Protein AF-A0A4R2CED5-F1 (afdb_monomer)

Nearest PDB structures (foldseek):
  1fdz-assembly1_C  TM=9.764E-01  e=8.102E-02  Escherichia coli
  3lcw-assembly1_A  TM=9.664E-01  e=1.962E-01  Escherichia coli K-12
  3lch-assembly1_C  TM=9.479E-01  e=3.619E-01  Escherichia coli K-12
  4uui-assembly1_B  TM=9.873E-01  e=5.443E-01  Escherichia coli
  7c0d-assembly1_A  TM=9.384E-01  e=1.004E+00  Azospirillum brasilense

Secondary structure (DSSP, 8-state):
----S--PBPP--B-TTS-B-HHHHHHHHHHHHHTT-S--BTTSGGG-

Structure (mmCIF, N/CA/C/O backbone):
data_AF-A0A4R2CED5-F1
#
_entry.id   AF-A0A4R2CED5-F1
#
loop_
_atom_site.group_PDB
_atom_site.id
_atom_site.type_symbol
_atom_site.label_atom_id
_atom_site.label_alt_id
_atom_site.label_comp_id
_atom_site.label_asym_id
_atom_site.label_entity_id
_atom_site.label_seq_id
_atom_site.pdbx_PDB_ins_code
_atom_site.Cartn_x
_atom_site.Cartn_y
_atom_site.Cartn_z
_atom_site.occupancy
_atom_site.B_iso_or_equiv
_atom_site.auth_seq_id
_atom_site.auth_comp_id
_atom_site.auth_asym_id
_atom_site.auth_atom_id
_atom_site.pdbx_PDB_model_num
ATOM 1 N N . MET A 1 1 ? 21.018 10.987 -4.252 1.00 75.81 1 MET A N 1
ATOM 2 C CA . MET A 1 1 ? 20.226 10.203 -5.234 1.00 75.81 1 MET A CA 1
ATOM 3 C C . MET A 1 1 ? 18.787 10.707 -5.218 1.00 75.81 1 MET A C 1
ATOM 5 O O . MET A 1 1 ? 18.347 11.131 -4.158 1.00 75.81 1 MET A O 1
ATOM 9 N N . ARG A 1 2 ? 18.070 10.697 -6.352 1.00 89.25 2 ARG A N 1
ATOM 10 C CA . ARG A 1 2 ? 16.653 11.105 -6.446 1.00 89.25 2 ARG A CA 1
ATOM 11 C C . ARG A 1 2 ? 15.794 9.885 -6.786 1.00 89.25 2 ARG A C 1
ATOM 13 O O . ARG A 1 2 ? 16.102 9.194 -7.753 1.00 89.25 2 ARG A O 1
ATOM 20 N N . LEU A 1 3 ? 14.751 9.628 -5.997 1.00 93.25 3 LEU A N 1
ATOM 21 C CA . LEU A 1 3 ? 13.779 8.563 -6.270 1.00 93.25 3 LEU A CA 1
ATOM 22 C C . LEU A 1 3 ? 12.896 8.950 -7.467 1.0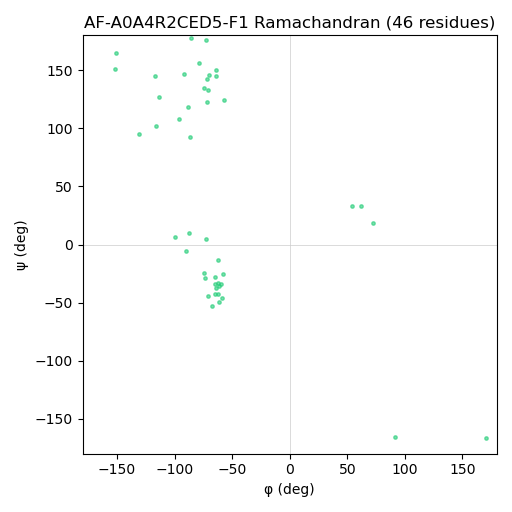0 93.25 3 LEU A C 1
ATOM 24 O O . LEU A 1 3 ? 12.559 10.124 -7.633 1.00 93.25 3 LEU A O 1
ATOM 28 N N . SER A 1 4 ? 12.552 7.980 -8.314 1.00 95.00 4 SER A N 1
ATOM 29 C CA . SER A 1 4 ? 11.742 8.188 -9.521 1.00 95.00 4 SER A CA 1
ATOM 30 C C . SER A 1 4 ? 10.929 6.938 -9.881 1.00 95.00 4 SER A C 1
ATOM 32 O O . SER A 1 4 ? 11.184 5.850 -9.360 1.00 95.00 4 SER A O 1
ATOM 34 N N . GLY A 1 5 ? 9.939 7.105 -10.760 1.00 95.56 5 GLY A N 1
ATOM 35 C CA . GLY A 1 5 ? 8.975 6.067 -11.132 1.00 95.56 5 GLY A CA 1
ATOM 36 C C . GLY A 1 5 ? 7.710 6.085 -10.269 1.00 95.56 5 GLY A C 1
ATOM 37 O O . GLY A 1 5 ? 7.432 7.066 -9.578 1.00 95.56 5 GLY A O 1
ATOM 38 N N . THR A 1 6 ? 6.925 5.013 -10.345 1.00 97.06 6 THR A N 1
ATOM 39 C CA . THR A 1 6 ? 5.636 4.891 -9.652 1.00 97.06 6 THR A CA 1
ATOM 40 C C . THR A 1 6 ? 5.830 4.321 -8.251 1.00 97.06 6 THR A C 1
ATOM 42 O O . THR A 1 6 ? 6.278 3.184 -8.108 1.00 97.06 6 THR A O 1
ATOM 45 N N . MET A 1 7 ? 5.457 5.093 -7.226 1.00 96.50 7 MET A N 1
ATOM 46 C CA . MET A 1 7 ? 5.582 4.719 -5.812 1.00 96.50 7 MET A CA 1
ATOM 47 C C . MET A 1 7 ? 4.258 4.967 -5.078 1.00 96.50 7 MET A C 1
ATOM 49 O O . MET A 1 7 ? 3.997 6.100 -4.669 1.00 96.50 7 MET A O 1
ATOM 53 N N . PRO A 1 8 ? 3.396 3.948 -4.937 1.00 96.31 8 PRO A N 1
ATOM 54 C CA . PRO A 1 8 ? 2.124 4.101 -4.242 1.00 96.31 8 PRO A CA 1
ATOM 55 C C . PRO A 1 8 ? 2.313 4.437 -2.760 1.00 96.31 8 PRO A C 1
ATOM 57 O O . PRO A 1 8 ? 3.226 3.920 -2.105 1.00 96.31 8 PRO A O 1
ATOM 60 N N . ALA A 1 9 ? 1.412 5.259 -2.224 1.00 97.00 9 ALA A N 1
ATOM 61 C CA . ALA A 1 9 ? 1.223 5.365 -0.784 1.00 97.00 9 ALA A CA 1
ATOM 62 C C . ALA A 1 9 ? 0.537 4.085 -0.290 1.00 97.00 9 ALA A C 1
ATOM 64 O O . ALA A 1 9 ? -0.513 3.706 -0.809 1.00 97.00 9 ALA A O 1
ATOM 65 N N . LEU A 1 10 ? 1.169 3.386 0.651 1.00 96.88 10 LEU A N 1
ATOM 66 C CA . LEU A 1 10 ? 0.644 2.128 1.171 1.00 96.88 10 LEU A CA 1
ATOM 67 C C . LEU A 1 10 ? -0.541 2.407 2.091 1.00 96.88 10 LEU A C 1
ATOM 69 O O . LEU A 1 10 ? -0.444 3.273 2.956 1.00 96.88 10 LEU A O 1
ATOM 73 N N . VAL A 1 11 ? -1.620 1.641 1.929 1.00 97.50 11 VAL A N 1
ATOM 74 C CA . VAL A 1 11 ? -2.658 1.533 2.961 1.00 97.50 11 VAL A CA 1
ATOM 75 C C . VAL A 1 11 ? -2.102 0.754 4.154 1.00 97.50 11 VAL A C 1
ATOM 77 O O . VAL A 1 11 ? -1.315 -0.177 3.960 1.00 97.50 11 VAL A O 1
ATOM 80 N N . THR A 1 12 ? -2.519 1.106 5.370 1.00 97.94 12 THR A N 1
ATOM 81 C CA . THR A 1 12 ? -2.216 0.329 6.579 1.00 97.94 12 THR A CA 1
ATOM 82 C C . THR A 1 12 ? -3.408 -0.583 6.865 1.00 97.94 12 THR A C 1
ATOM 84 O O . THR A 1 12 ? -4.467 -0.089 7.232 1.00 97.94 12 THR A O 1
ATOM 87 N N . PRO A 1 13 ? -3.311 -1.908 6.666 1.00 97.81 13 PRO A N 1
ATOM 88 C CA . PRO A 1 13 ? -4.397 -2.816 6.991 1.00 97.81 13 PRO A CA 1
ATOM 89 C C . PRO A 1 13 ? -4.536 -2.924 8.509 1.00 97.81 13 PRO A C 1
ATOM 91 O O . PRO A 1 13 ? -3.549 -3.149 9.216 1.00 97.81 13 PRO A O 1
ATOM 94 N N . PHE A 1 14 ? -5.768 -2.824 8.993 1.00 98.25 14 PHE A N 1
ATOM 95 C CA . PHE A 1 14 ? -6.117 -3.043 10.389 1.00 98.25 14 PHE A CA 1
ATOM 96 C C . PHE A 1 14 ? -7.062 -4.239 10.522 1.00 98.25 14 PHE A C 1
ATOM 98 O O . PHE A 1 14 ? -7.909 -4.483 9.660 1.00 98.25 14 PHE A O 1
ATOM 105 N N . ASP A 1 15 ? -6.911 -4.991 11.609 1.00 97.81 15 ASP A N 1
ATOM 106 C CA . ASP A 1 15 ? -7.8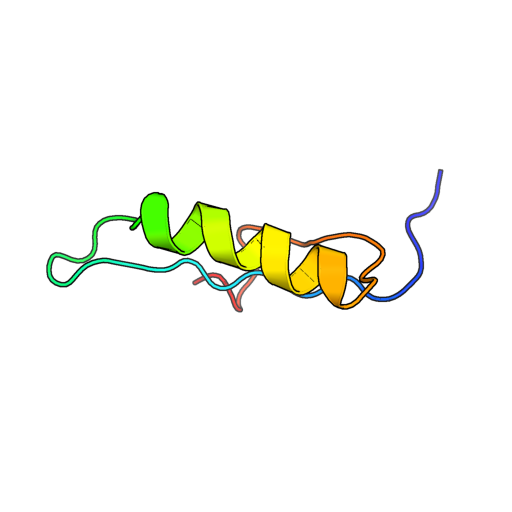36 -6.044 12.002 1.00 97.81 15 ASP A CA 1
ATOM 107 C C . ASP A 1 15 ? -9.150 -5.454 12.548 1.00 97.81 15 ASP A C 1
ATOM 109 O O . ASP A 1 15 ? -9.306 -4.245 12.735 1.00 97.81 15 ASP A O 1
ATOM 113 N N . ALA A 1 16 ? -10.113 -6.324 12.860 1.00 98.12 16 ALA A N 1
ATOM 114 C CA . ALA A 1 16 ? -11.406 -5.904 13.406 1.00 98.12 16 ALA A CA 1
ATOM 115 C C . ALA A 1 16 ? -11.315 -5.184 14.772 1.00 98.12 16 ALA A C 1
ATOM 117 O O . ALA A 1 16 ? -12.292 -4.578 15.204 1.00 98.12 16 ALA A O 1
ATOM 118 N N . ASN A 1 17 ? -10.167 -5.245 15.454 1.00 97.88 17 ASN A N 1
ATOM 119 C CA . ASN A 1 17 ? -9.906 -4.563 16.721 1.00 97.88 17 ASN A CA 1
ATOM 120 C C . ASN A 1 17 ? -9.108 -3.259 16.534 1.00 97.88 17 ASN A C 1
ATOM 122 O O . ASN A 1 17 ? -8.683 -2.670 17.531 1.00 97.88 17 ASN A O 1
ATOM 126 N N . GLY A 1 18 ? -8.858 -2.828 15.293 1.00 97.56 18 GLY A N 1
ATOM 127 C CA . GLY A 1 18 ? -8.063 -1.639 14.986 1.00 97.56 18 GLY A CA 1
ATOM 128 C C . GLY A 1 18 ? -6.561 -1.813 15.227 1.00 97.56 18 GLY A C 1
ATOM 129 O O . GLY A 1 18 ? -5.843 -0.825 15.365 1.00 97.56 18 GLY A O 1
ATOM 130 N N . ARG A 1 19 ? -6.058 -3.050 15.321 1.00 98.31 19 ARG A N 1
ATOM 131 C CA . ARG A 1 19 ? -4.615 -3.334 15.385 1.00 98.31 19 ARG A CA 1
ATOM 132 C C . ARG A 1 19 ? -4.075 -3.573 13.985 1.00 98.31 19 ARG A C 1
ATOM 134 O O . ARG A 1 19 ? -4.773 -4.139 13.158 1.00 98.31 19 ARG A O 1
ATOM 141 N N . VAL A 1 20 ? -2.828 -3.183 13.726 1.00 97.75 20 VAL A N 1
ATOM 142 C CA . VAL A 1 20 ? -2.192 -3.427 12.422 1.00 97.75 20 VAL A CA 1
ATOM 143 C C . VAL A 1 20 ? -2.201 -4.926 12.109 1.00 97.75 20 VAL A C 1
ATOM 145 O O . VAL A 1 20 ? -1.680 -5.731 12.884 1.00 97.75 20 VAL A O 1
ATOM 148 N N . ASP A 1 21 ? -2.766 -5.292 10.960 1.00 98.25 21 ASP A N 1
ATOM 149 C CA . ASP A 1 21 ? -2.723 -6.654 10.438 1.00 98.25 21 ASP A CA 1
ATOM 150 C C . ASP A 1 21 ? -1.442 -6.842 9.618 1.00 98.25 21 ASP A C 1
ATOM 152 O O . ASP A 1 21 ? -1.384 -6.580 8.414 1.00 98.25 21 ASP A O 1
ATOM 156 N N . PHE A 1 22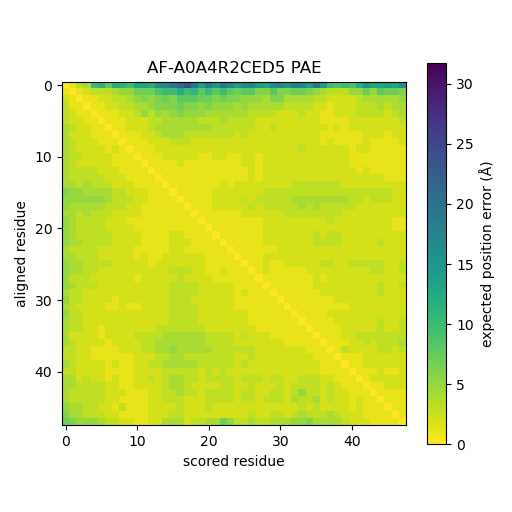 ? -0.392 -7.322 10.285 1.00 96.44 22 PHE A N 1
ATOM 157 C CA . PHE A 1 22 ? 0.898 -7.573 9.645 1.00 96.44 22 PHE A CA 1
ATOM 158 C C . PHE A 1 22 ? 0.845 -8.672 8.581 1.00 96.44 22 PHE A C 1
ATOM 160 O O . PHE A 1 22 ? 1.611 -8.616 7.621 1.00 96.44 22 PHE A O 1
ATOM 167 N N . LYS A 1 23 ? -0.071 -9.640 8.695 1.00 96.44 23 LYS A N 1
ATOM 168 C CA . LYS A 1 23 ? -0.195 -10.717 7.707 1.00 96.44 23 LYS A CA 1
ATOM 169 C C . LYS A 1 23 ? -0.762 -10.174 6.398 1.00 96.44 23 LYS A C 1
ATOM 171 O O . LYS A 1 23 ? -0.240 -10.482 5.329 1.00 96.44 23 LYS A O 1
ATOM 176 N N . ALA A 1 24 ? -1.799 -9.341 6.473 1.00 96.81 24 ALA A N 1
ATOM 177 C CA . ALA A 1 24 ? -2.288 -8.613 5.308 1.00 96.81 24 ALA A CA 1
ATOM 178 C C . ALA A 1 24 ? -1.208 -7.661 4.768 1.00 96.81 24 ALA A C 1
ATOM 180 O O . ALA A 1 24 ? -0.963 -7.628 3.558 1.00 96.81 24 ALA A O 1
ATOM 181 N N . PHE A 1 25 ? -0.506 -6.953 5.661 1.00 96.62 25 PHE A N 1
ATOM 182 C CA . PHE A 1 25 ? 0.558 -6.026 5.283 1.00 96.62 25 PHE A CA 1
ATOM 183 C C . PHE A 1 25 ? 1.701 -6.713 4.525 1.00 96.62 25 PHE A C 1
ATOM 185 O O . PHE A 1 25 ? 2.234 -6.107 3.613 1.00 96.62 25 PHE A O 1
ATOM 192 N N . GLU A 1 26 ? 2.068 -7.965 4.810 1.00 94.94 26 GLU A N 1
ATOM 193 C CA . GLU A 1 26 ? 3.095 -8.694 4.041 1.00 94.94 26 GLU A CA 1
ATOM 194 C C . GLU A 1 26 ? 2.692 -8.942 2.577 1.00 94.94 26 GLU A C 1
ATOM 196 O O . GLU A 1 26 ? 3.520 -8.848 1.665 1.00 94.94 26 GLU A O 1
ATOM 201 N N . THR A 1 27 ? 1.412 -9.229 2.328 1.00 96.94 27 THR A N 1
ATOM 202 C CA . THR A 1 27 ? 0.918 -9.539 0.976 1.00 96.94 27 THR A CA 1
ATOM 203 C C . THR A 1 27 ? 0.837 -8.309 0.069 1.00 96.94 27 THR A C 1
ATOM 205 O O . THR A 1 27 ? 1.018 -8.419 -1.146 1.00 96.94 27 THR A O 1
ATOM 208 N N . LEU A 1 28 ? 0.629 -7.122 0.644 1.00 96.12 28 LEU A N 1
ATOM 209 C CA . LEU A 1 28 ? 0.413 -5.884 -0.105 1.00 96.12 28 LEU A CA 1
ATOM 210 C C . LEU A 1 28 ? 1.667 -5.421 -0.888 1.00 96.12 28 LEU A C 1
ATOM 212 O O . LEU A 1 28 ? 1.572 -5.248 -2.107 1.00 96.12 28 LEU A O 1
ATOM 216 N N . PRO A 1 29 ? 2.863 -5.268 -0.282 1.00 94.75 29 PRO A N 1
ATOM 217 C CA . PRO A 1 29 ? 4.092 -4.975 -1.009 1.00 94.75 29 PRO A CA 1
ATOM 218 C C . PRO A 1 29 ? 4.464 -6.084 -1.996 1.00 94.75 29 PRO A C 1
ATOM 220 O O . PRO A 1 29 ? 4.996 -5.795 -3.064 1.00 94.75 29 PRO A O 1
ATOM 223 N N . ALA A 1 30 ? 4.175 -7.355 -1.696 1.00 95.94 30 ALA A N 1
ATOM 224 C CA . ALA A 1 30 ? 4.437 -8.439 -2.643 1.00 95.94 30 ALA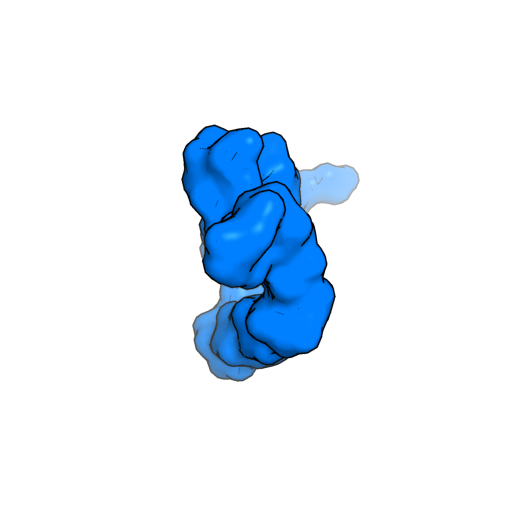 A CA 1
ATOM 225 C C . ALA A 1 30 ? 3.636 -8.248 -3.944 1.00 95.94 30 ALA A C 1
ATOM 227 O O . ALA A 1 30 ? 4.230 -8.224 -5.024 1.00 95.94 30 ALA A O 1
ATOM 228 N N . HIS A 1 31 ? 2.331 -7.989 -3.830 1.00 96.75 31 HIS A N 1
ATOM 229 C CA . HIS A 1 31 ? 1.462 -7.688 -4.968 1.00 96.75 31 HIS A CA 1
ATOM 230 C C . HIS A 1 31 ? 1.934 -6.453 -5.756 1.00 96.75 31 HIS A C 1
ATOM 232 O O . HIS A 1 31 ? 2.051 -6.480 -6.981 1.00 96.75 31 HIS A O 1
ATOM 238 N N . LEU A 1 32 ? 2.277 -5.368 -5.058 1.00 96.69 32 LEU A N 1
ATOM 239 C CA . LEU A 1 32 ? 2.762 -4.143 -5.699 1.00 96.69 32 LEU A CA 1
ATOM 240 C C . LEU A 1 32 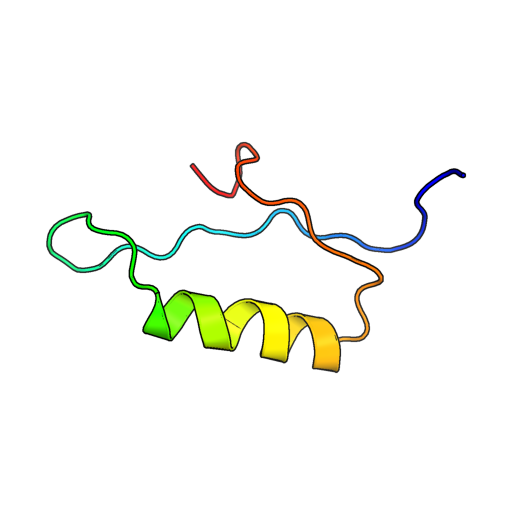? 4.114 -4.355 -6.409 1.00 96.69 32 LEU A C 1
AT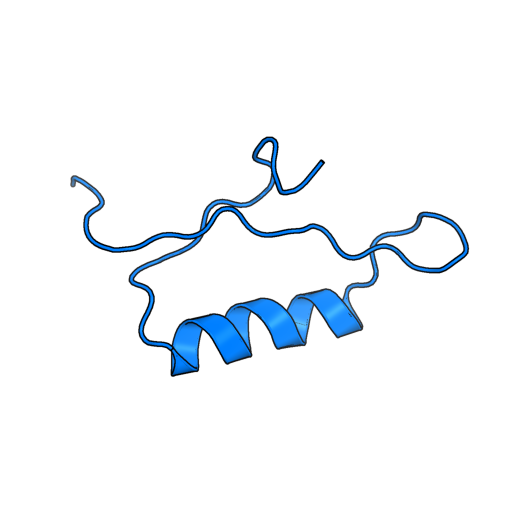OM 242 O O . LEU A 1 32 ? 4.350 -3.793 -7.482 1.00 96.69 32 LEU A O 1
ATOM 246 N N . ARG A 1 33 ? 4.990 -5.213 -5.870 1.00 95.62 33 ARG A N 1
ATOM 247 C CA . ARG A 1 33 ? 6.248 -5.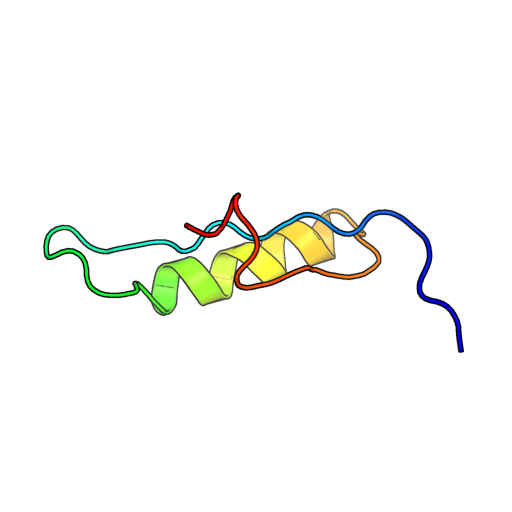59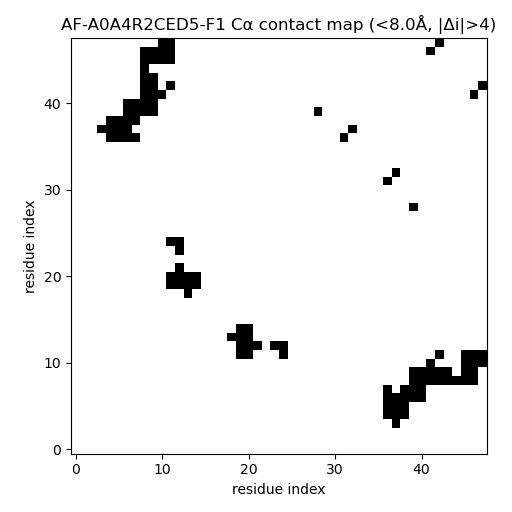1 -6.531 1.00 95.62 33 ARG A CA 1
ATOM 248 C C . ARG A 1 33 ? 6.006 -6.347 -7.828 1.00 95.62 33 ARG A C 1
ATOM 250 O O . ARG A 1 33 ? 6.688 -6.083 -8.818 1.00 95.62 33 ARG A O 1
ATOM 257 N N . GLU A 1 34 ? 5.052 -7.274 -7.830 1.00 97.81 34 GLU A N 1
ATOM 258 C CA . GLU A 1 34 ? 4.636 -8.003 -9.035 1.00 97.81 34 GLU A CA 1
ATOM 259 C C . GLU A 1 34 ? 4.080 -7.047 -10.097 1.00 97.81 34 GLU A C 1
ATOM 261 O O . GLU A 1 34 ? 4.401 -7.188 -11.278 1.00 97.81 34 GLU A O 1
ATOM 266 N N . ALA A 1 35 ? 3.373 -5.997 -9.666 1.00 97.38 35 ALA A N 1
ATOM 267 C CA . ALA A 1 35 ? 2.913 -4.894 -10.511 1.00 97.38 35 ALA A CA 1
ATOM 268 C C . ALA A 1 35 ? 4.028 -3.923 -10.965 1.00 97.38 35 ALA A C 1
ATOM 270 O O . ALA A 1 35 ? 3.744 -2.928 -11.630 1.00 97.38 35 ALA A O 1
ATOM 271 N N . ARG A 1 36 ? 5.300 -4.2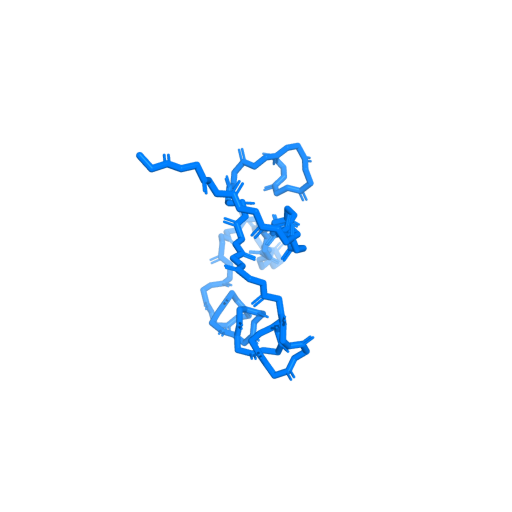12 -10.652 1.00 96.50 36 ARG A N 1
ATOM 272 C CA . ARG A 1 36 ? 6.489 -3.459 -11.096 1.00 96.50 36 ARG A CA 1
ATOM 273 C C . ARG A 1 36 ? 6.533 -1.997 -10.633 1.00 96.50 36 ARG A C 1
ATOM 275 O O . ARG A 1 36 ? 7.101 -1.152 -11.327 1.00 96.50 36 ARG A O 1
ATOM 282 N N . VAL A 1 37 ? 5.999 -1.691 -9.448 1.00 97.19 37 VAL A N 1
ATOM 283 C CA . VAL A 1 37 ? 6.223 -0.376 -8.819 1.00 97.19 37 VAL A CA 1
ATOM 284 C C . VAL A 1 37 ? 7.707 -0.184 -8.490 1.00 97.19 37 VAL A C 1
ATOM 286 O O . VAL A 1 37 ? 8.427 -1.147 -8.223 1.00 97.19 37 VAL A O 1
ATOM 289 N N . THR A 1 38 ? 8.184 1.060 -8.503 1.00 96.31 38 THR A N 1
ATOM 290 C CA . THR A 1 38 ? 9.604 1.378 -8.259 1.00 96.31 38 THR A CA 1
ATOM 291 C C . THR A 1 38 ? 9.923 1.623 -6.784 1.00 96.31 38 THR A C 1
ATOM 293 O O . THR A 1 38 ? 11.088 1.779 -6.422 1.00 96.31 38 THR A O 1
ATOM 296 N N . GLY A 1 39 ? 8.901 1.631 -5.926 1.00 95.56 39 GLY A N 1
ATOM 297 C CA . GLY A 1 39 ? 9.006 1.795 -4.481 1.00 95.56 39 GLY A CA 1
ATOM 298 C C . GLY A 1 39 ? 7.634 1.985 -3.835 1.00 95.56 39 GLY A C 1
ATOM 299 O O . GLY A 1 39 ? 6.602 1.774 -4.470 1.00 95.56 39 GLY A O 1
ATOM 300 N N . TRP A 1 40 ? 7.633 2.409 -2.576 1.00 95.62 40 TRP A N 1
ATOM 301 C CA . TRP A 1 40 ? 6.432 2.580 -1.755 1.00 95.62 40 TRP A CA 1
ATOM 302 C C . TRP A 1 40 ? 6.643 3.670 -0.714 1.00 95.62 40 TRP A C 1
ATOM 304 O O . TRP A 1 40 ? 7.764 3.878 -0.244 1.00 95.62 40 TRP A O 1
ATOM 314 N N . VAL A 1 41 ? 5.549 4.328 -0.335 1.00 96.19 41 VAL A N 1
ATOM 315 C CA . VAL A 1 41 ? 5.527 5.362 0.703 1.00 96.19 41 VAL A CA 1
ATOM 316 C C . VAL A 1 41 ? 4.660 4.875 1.873 1.00 96.19 41 VAL A C 1
ATOM 318 O O . VAL A 1 41 ? 3.434 4.893 1.756 1.00 96.19 41 VAL A O 1
ATOM 321 N N . PRO A 1 42 ? 5.254 4.395 2.982 1.00 94.75 42 PRO A N 1
ATOM 322 C CA . PRO A 1 42 ? 4.511 4.038 4.192 1.00 94.75 42 PRO A CA 1
ATOM 323 C C . PRO A 1 42 ? 4.145 5.284 5.015 1.00 94.75 42 PRO A C 1
ATOM 325 O O . PRO A 1 42 ? 4.838 6.299 4.929 1.00 94.75 42 PRO A O 1
ATOM 328 N N . ASN A 1 43 ? 3.099 5.188 5.845 1.00 95.12 43 ASN A N 1
ATOM 329 C CA . ASN A 1 43 ? 2.652 6.248 6.767 1.00 95.12 43 ASN A CA 1
ATOM 330 C C . ASN A 1 43 ? 2.383 7.610 6.086 1.00 95.12 43 ASN A C 1
ATOM 332 O O . ASN A 1 43 ? 2.657 8.667 6.653 1.00 95.12 43 ASN A O 1
ATOM 336 N N . GLY A 1 44 ? 1.919 7.592 4.832 1.00 95.19 44 GLY A N 1
ATOM 337 C CA . GLY A 1 44 ? 1.329 8.772 4.192 1.00 95.19 44 GLY A CA 1
ATOM 338 C C . GLY A 1 44 ? -0.160 8.872 4.519 1.00 95.19 44 GLY A C 1
ATOM 339 O O . GLY A 1 44 ? -0.710 7.950 5.100 1.00 95.19 44 GLY A O 1
ATOM 340 N N . SER A 1 45 ? -0.846 9.917 4.051 1.00 96.19 45 SER A N 1
ATOM 341 C CA . SER A 1 45 ? -2.288 10.100 4.311 1.00 96.19 45 SER A CA 1
ATOM 342 C C . SER A 1 45 ? -3.184 8.948 3.830 1.00 96.19 45 SER A C 1
ATOM 344 O O . SER A 1 45 ? -4.276 8.756 4.347 1.00 96.19 45 SER A O 1
ATOM 346 N N . THR A 1 46 ? -2.751 8.179 2.825 1.00 97.06 46 THR A N 1
ATOM 347 C CA . THR A 1 46 ? -3.437 6.951 2.375 1.00 97.06 46 THR A CA 1
ATOM 348 C C . THR A 1 46 ? -3.240 5.774 3.334 1.00 97.06 46 THR A C 1
ATOM 350 O O . THR A 1 46 ? -4.051 4.855 3.346 1.00 97.06 46 THR A O 1
ATOM 353 N N . GLY A 1 47 ? -2.164 5.796 4.116 1.00 95.69 47 GLY A N 1
ATOM 354 C CA . GLY A 1 47 ? -1.847 4.815 5.150 1.00 95.69 47 GLY A CA 1
ATOM 355 C C . GLY A 1 47 ? -2.466 5.128 6.508 1.00 95.69 47 GLY A C 1
ATOM 356 O O . GLY A 1 47 ? -2.101 4.450 7.464 1.00 95.69 47 GLY A O 1
ATOM 357 N N . GLU A 1 48 ? -3.374 6.108 6.555 1.00 92.88 48 GLU A N 1
ATOM 358 C CA . GLU A 1 48 ? -3.976 6.703 7.759 1.00 92.88 48 GLU A CA 1
ATOM 359 C C . GLU A 1 48 ? -2.974 7.537 8.574 1.00 92.88 48 GLU A C 1
ATOM 361 O O . GLU A 1 48 ? -2.746 7.262 9.773 1.00 92.88 48 GLU A O 1
#

Organism: Shinella granuli (NCBI:txid323621)

InterPro domains:
  IPR002220 DapA-like [PF00701] (3-48)
  IPR013785 Aldolase-type TIM barrel [G3DSA:3.20.20.70] (1-48)

Radius of gyration: 11.87 Å; Cα contacts (8 Å, |Δi|>4): 57; chains: 1; bounding box: 32×22×28 Å

pLDDT: mean 95.9, std 3.33, range [75.81, 98.31]

Mean predicted aligned error: 2.49 Å

Sequence (48 aa):
MRLSGTMPALVTPFDANGRVDFKAFETLPAHLREARVTGWVPNGSTGE

Solvent-accessible surface area (backbone atoms only — not comparable to full-atom values): 3018 Å² total; per-residue (Å²): 139,81,92,69,81,55,53,54,59,36,67,63,48,57,42,101,83,71,44,77,30,62,74,62,48,59,52,50,59,52,54,44,51,76,70,64,45,66,51,70,36,74,80,35,83,66,23,106

Foldseek 3Di:
DDDDFAAEEDAFDADPVRHGDVVVVVVRVVVVVVVVGSYYHYPDPNND